Protein AF-A0A914XW82-F1 (afdb_monomer_lite)

Sequence (103 aa):
MKQKFIEGLKTFRPNCIVSIINPYMRMAQDMQSMIRVESPEFIRLDPTSADKKCYCCGKESKILPCSKCLMAKYCSKECQKADWIQFNHKDICNHLKALSTFV

Secondary structure (DSSP, 8-state):
-HHHHHHHHHH--TT-EEEE-S-EEEE-TTS-EEEE-S-GGGEEEESGGGTTB-TTT--BSS-EE-TTTSS-EESSHHHHHHHHHTS-HHHHHHHHHHHGGG-

Radius of gyration: 16.2 Å; chains: 1; bounding box: 34×28×46 Å

InterPro domains:
  IPR002893 Zinc finger, MYND-type [PF01753] (54-93)
  IPR002893 Zinc finger, MYND-type [PS01360] (54-93)
  IPR002893 Zinc finger, MYND-type [PS50865] (54-93)

Structure (mmCIF, N/CA/C/O backbone):
data_AF-A0A914XW82-F1
#
_entry.id   AF-A0A914XW82-F1
#
loop_
_atom_site.group_PDB
_atom_site.id
_atom_site.type_symbol
_atom_site.label_atom_id
_atom_site.label_alt_id
_atom_site.label_comp_id
_atom_site.label_asym_id
_atom_site.label_entity_id
_atom_site.label_seq_id
_atom_site.pdbx_PDB_ins_code
_atom_site.Cartn_x
_atom_site.Cartn_y
_atom_site.Cartn_z
_atom_site.occupancy
_atom_site.B_iso_or_equiv
_atom_site.auth_seq_id
_atom_site.auth_comp_id
_atom_site.auth_asym_id
_atom_site.auth_atom_id
_atom_site.pdbx_PDB_model_num
ATOM 1 N N . MET A 1 1 ? -0.404 -18.364 -14.385 1.00 42.16 1 MET A N 1
ATOM 2 C CA . MET A 1 1 ? -0.638 -16.901 -14.290 1.00 42.16 1 MET A CA 1
ATOM 3 C C . MET A 1 1 ? -1.157 -16.442 -12.924 1.00 42.16 1 MET A C 1
ATOM 5 O O . MET A 1 1 ? -0.589 -15.498 -12.400 1.00 42.16 1 MET A O 1
ATOM 9 N N . LYS A 1 2 ? -2.146 -17.105 -12.299 1.00 41.06 2 LYS A N 1
ATOM 10 C CA . LYS A 1 2 ? -2.690 -16.693 -10.981 1.00 41.06 2 LYS A CA 1
ATOM 11 C C . LYS A 1 2 ? -1.675 -16.723 -9.815 1.00 41.06 2 LYS A C 1
ATOM 13 O O . LYS A 1 2 ? -1.717 -15.843 -8.967 1.00 41.06 2 LYS A O 1
ATOM 18 N N . GLN A 1 3 ? -0.732 -17.671 -9.811 1.00 39.78 3 GLN A N 1
ATOM 19 C CA . GLN A 1 3 ? 0.244 -17.844 -8.719 1.00 39.78 3 GLN A CA 1
ATOM 20 C C . GLN A 1 3 ? 1.243 -16.674 -8.589 1.00 39.78 3 GLN A C 1
ATOM 22 O O . GLN A 1 3 ? 1.429 -16.142 -7.499 1.00 39.78 3 GLN A O 1
ATOM 27 N N . LYS A 1 4 ? 1.820 -16.215 -9.712 1.00 45.66 4 LYS A N 1
ATOM 28 C CA . LYS A 1 4 ? 2.816 -15.124 -9.732 1.00 45.66 4 LYS A CA 1
ATOM 29 C C . LYS A 1 4 ? 2.226 -13.760 -9.347 1.00 45.66 4 LYS A C 1
ATOM 31 O O . LYS A 1 4 ? 2.919 -12.928 -8.775 1.00 45.66 4 LYS A O 1
ATOM 36 N N . PHE A 1 5 ? 0.940 -13.538 -9.630 1.00 44.28 5 PHE A N 1
ATOM 37 C CA . PHE A 1 5 ? 0.239 -12.309 -9.243 1.00 44.28 5 PHE A CA 1
ATOM 38 C C . PHE A 1 5 ? 0.047 -12.219 -7.721 1.00 44.28 5 PHE A C 1
ATOM 40 O O . PHE A 1 5 ? 0.261 -11.167 -7.130 1.00 44.28 5 PHE A O 1
ATOM 47 N N . ILE A 1 6 ? -0.282 -13.341 -7.068 1.00 47.12 6 ILE A N 1
ATOM 48 C CA . ILE A 1 6 ? -0.413 -13.401 -5.605 1.00 47.12 6 ILE A CA 1
ATOM 49 C C . ILE A 1 6 ? 0.950 -13.247 -4.916 1.00 47.12 6 ILE A C 1
ATOM 51 O O . ILE A 1 6 ? 1.02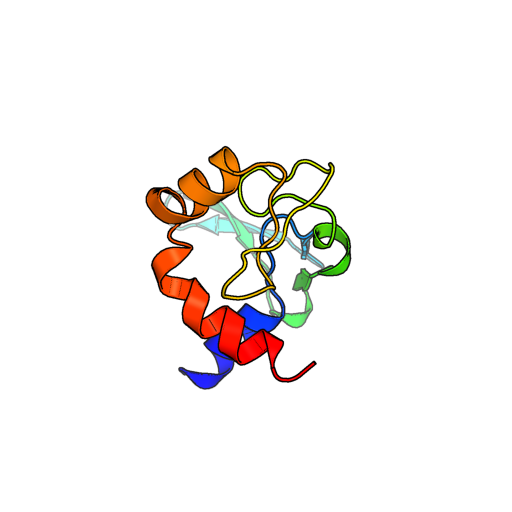8 -12.604 -3.876 1.00 47.12 6 ILE A O 1
ATOM 55 N N . GLU A 1 7 ? 2.032 -13.772 -5.494 1.00 50.84 7 GLU A N 1
ATOM 56 C CA . GLU A 1 7 ? 3.393 -13.542 -4.984 1.00 50.84 7 GLU A CA 1
ATOM 57 C C . GLU A 1 7 ? 3.826 -12.074 -5.100 1.00 50.84 7 GLU A C 1
ATOM 59 O O . GLU A 1 7 ? 4.390 -11.540 -4.148 1.00 50.84 7 GLU A O 1
ATOM 64 N N . GLY A 1 8 ? 3.484 -11.387 -6.196 1.00 50.47 8 GLY A N 1
ATOM 65 C CA . GLY A 1 8 ? 3.714 -9.942 -6.339 1.00 50.47 8 GLY A CA 1
ATOM 66 C C . GLY A 1 8 ? 2.912 -9.087 -5.347 1.00 50.47 8 GLY A C 1
ATOM 67 O O . GLY A 1 8 ? 3.397 -8.061 -4.876 1.00 50.47 8 GLY A O 1
ATOM 68 N N . LEU A 1 9 ? 1.716 -9.538 -4.952 1.00 50.03 9 LEU A N 1
ATOM 69 C CA . LEU A 1 9 ? 0.919 -8.896 -3.897 1.00 50.03 9 LEU A CA 1
ATOM 70 C C . LEU A 1 9 ? 1.507 -9.082 -2.490 1.00 50.03 9 LEU A C 1
ATOM 72 O O . LEU A 1 9 ? 1.176 -8.307 -1.596 1.00 50.03 9 LEU A O 1
ATOM 76 N N . LYS A 1 10 ? 2.376 -10.080 -2.266 1.00 54.66 10 LYS A N 1
ATOM 77 C CA . LYS A 1 10 ? 3.074 -10.234 -0.975 1.00 54.66 10 LYS A CA 1
ATOM 78 C C . LYS A 1 10 ? 4.139 -9.157 -0.771 1.00 54.66 10 LYS A C 1
ATOM 80 O O . LYS A 1 10 ? 4.398 -8.771 0.366 1.00 54.66 10 LYS A O 1
ATOM 85 N N . THR A 1 11 ? 4.765 -8.694 -1.851 1.00 59.16 11 THR A N 1
ATOM 86 C CA . THR A 1 11 ? 5.893 -7.753 -1.800 1.00 59.16 11 THR A CA 1
ATOM 87 C C . THR A 1 11 ? 5.475 -6.308 -2.035 1.00 59.16 11 THR A C 1
ATOM 89 O O . THR A 1 11 ? 6.072 -5.406 -1.447 1.00 59.16 11 THR A O 1
ATOM 92 N N . PHE A 1 12 ? 4.438 -6.063 -2.838 1.00 68.75 12 PHE A N 1
ATOM 93 C CA . PHE A 1 12 ? 3.965 -4.707 -3.087 1.00 68.75 12 PHE A CA 1
ATOM 94 C C . PHE A 1 12 ? 3.069 -4.203 -1.954 1.00 68.75 12 PHE A C 1
ATOM 96 O O . PHE A 1 12 ? 1.949 -4.676 -1.756 1.00 68.75 12 PHE A O 1
ATOM 103 N N . ARG A 1 13 ? 3.554 -3.194 -1.228 1.00 76.50 13 ARG A N 1
ATOM 104 C CA . ARG A 1 13 ? 2.769 -2.450 -0.239 1.00 76.50 13 ARG A CA 1
ATOM 105 C C . ARG A 1 13 ? 2.533 -1.030 -0.744 1.00 76.50 13 ARG A C 1
ATOM 107 O O . ARG A 1 13 ? 3.488 -0.405 -1.214 1.00 76.50 13 ARG A O 1
ATOM 114 N N . PRO A 1 14 ? 1.310 -0.483 -0.628 1.00 85.06 14 PRO A N 1
ATOM 115 C CA . PRO A 1 14 ? 1.085 0.930 -0.884 1.00 85.06 14 PRO A CA 1
ATOM 116 C C . PRO A 1 14 ? 2.088 1.785 -0.107 1.00 85.06 14 PRO A C 1
ATOM 118 O O . PRO A 1 14 ? 2.368 1.515 1.063 1.00 85.06 14 PRO A O 1
ATOM 121 N N . ASN A 1 15 ? 2.604 2.829 -0.755 1.00 88.25 15 ASN A N 1
ATOM 122 C CA . ASN A 1 15 ? 3.585 3.764 -0.194 1.00 88.25 15 ASN A CA 1
ATOM 123 C C . ASN A 1 15 ? 4.997 3.188 0.046 1.00 88.25 15 ASN A C 1
ATOM 125 O O . ASN A 1 15 ? 5.794 3.825 0.744 1.00 88.25 15 ASN A O 1
ATOM 129 N N . CYS A 1 16 ? 5.325 2.021 -0.526 1.00 88.19 16 CYS A N 1
ATOM 130 C CA . CYS A 1 16 ? 6.704 1.534 -0.562 1.00 88.19 16 CYS A CA 1
ATOM 131 C C . CYS A 1 16 ? 7.568 2.358 -1.530 1.00 88.19 16 CYS A C 1
ATOM 133 O O . CYS A 1 16 ? 7.100 2.837 -2.565 1.00 88.19 16 CYS A O 1
ATOM 135 N N . ILE A 1 17 ? 8.843 2.520 -1.183 1.00 89.94 17 ILE A N 1
ATOM 136 C CA . ILE A 1 17 ? 9.857 3.068 -2.079 1.00 89.94 17 ILE A CA 1
ATOM 137 C C . ILE A 1 17 ? 10.208 1.997 -3.114 1.00 89.94 17 ILE A C 1
ATOM 139 O O . ILE A 1 17 ? 10.483 0.843 -2.772 1.00 89.94 17 ILE A O 1
ATOM 143 N N . VAL A 1 18 ? 10.206 2.409 -4.381 1.00 91.12 18 VAL A N 1
ATOM 144 C CA . VAL A 1 18 ? 10.606 1.583 -5.519 1.00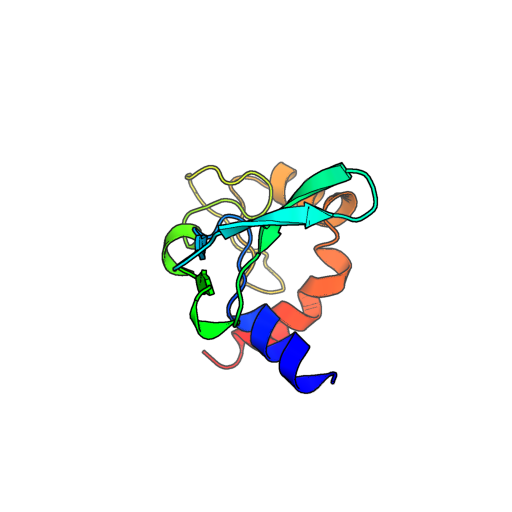 91.12 18 VAL A CA 1
ATOM 145 C C . VAL A 1 18 ? 11.873 2.171 -6.119 1.00 91.12 18 VAL A C 1
ATOM 147 O O . VAL A 1 18 ? 11.869 3.299 -6.608 1.00 91.12 18 VAL A O 1
ATOM 150 N N . SER A 1 19 ? 12.950 1.395 -6.104 1.00 92.56 19 SER A N 1
ATOM 151 C CA . SER A 1 19 ? 14.198 1.742 -6.776 1.00 92.56 19 SER A CA 1
ATOM 152 C C . SER A 1 19 ? 14.227 1.067 -8.138 1.00 92.56 19 SER A C 1
ATOM 154 O O . SER A 1 19 ? 14.253 -0.161 -8.227 1.00 92.56 19 SER A O 1
ATOM 156 N N . ILE A 1 20 ? 14.221 1.874 -9.197 1.00 93.62 20 ILE A N 1
ATOM 157 C CA . ILE A 1 20 ? 14.359 1.403 -10.576 1.00 93.62 20 ILE A CA 1
ATOM 158 C C . ILE A 1 20 ? 15.828 1.515 -10.975 1.00 93.62 20 ILE A C 1
ATOM 160 O O . ILE A 1 20 ? 16.412 2.596 -10.931 1.00 93.62 20 ILE A O 1
ATOM 164 N N . ILE A 1 21 ? 16.423 0.393 -11.357 1.00 94.94 21 ILE A N 1
ATOM 165 C CA . ILE A 1 21 ? 17.832 0.276 -11.724 1.00 94.94 21 ILE A CA 1
ATOM 166 C C . ILE A 1 21 ? 17.942 0.216 -13.242 1.00 94.94 21 ILE A C 1
ATOM 168 O O . ILE A 1 21 ? 17.102 -0.377 -13.911 1.00 94.94 21 ILE A O 1
ATOM 172 N N . ASN A 1 22 ? 18.969 0.865 -13.786 1.00 94.69 22 ASN A N 1
ATOM 173 C CA . ASN A 1 22 ? 19.203 0.957 -15.226 1.00 94.69 22 ASN A CA 1
ATOM 174 C C . ASN A 1 22 ? 17.951 1.369 -16.041 1.00 94.69 22 ASN A C 1
ATOM 176 O O . ASN A 1 22 ? 17.676 0.749 -17.073 1.00 94.69 22 ASN A O 1
ATOM 180 N N . PRO A 1 23 ? 17.162 2.378 -15.606 1.00 96.25 23 PRO A N 1
ATOM 181 C CA . PRO A 1 23 ? 16.087 2.879 -16.442 1.00 96.25 23 PRO A CA 1
ATOM 182 C C . PRO A 1 23 ? 16.671 3.618 -17.644 1.00 96.25 23 PRO A C 1
ATOM 184 O O . PRO A 1 23 ? 17.681 4.315 -17.538 1.00 96.25 23 PRO A O 1
ATOM 187 N N . TYR A 1 24 ? 15.971 3.557 -18.767 1.00 94.75 24 TYR A N 1
ATOM 188 C CA . TYR A 1 24 ? 16.194 4.479 -19.873 1.00 94.75 24 TYR A CA 1
ATOM 189 C C . TYR A 1 24 ? 14.869 5.013 -20.395 1.00 94.75 24 TYR A C 1
ATOM 191 O O . TYR A 1 24 ? 13.817 4.384 -20.264 1.00 94.75 24 TYR A O 1
ATOM 199 N N . MET A 1 25 ? 14.918 6.203 -20.985 1.00 94.81 25 MET A N 1
ATOM 200 C CA . MET A 1 25 ? 13.760 6.790 -21.647 1.00 94.81 25 MET A CA 1
ATOM 201 C C . MET A 1 25 ? 13.619 6.223 -23.058 1.00 94.81 25 MET A C 1
ATOM 203 O O . MET A 1 25 ? 14.599 6.077 -23.786 1.00 94.81 25 MET A O 1
ATOM 207 N N . ARG A 1 26 ? 12.384 5.936 -23.462 1.00 94.44 26 ARG A N 1
ATOM 208 C CA . ARG A 1 26 ? 12.020 5.555 -24.828 1.00 94.44 26 ARG A CA 1
ATOM 209 C C . ARG A 1 26 ? 10.807 6.368 -25.268 1.00 94.44 26 ARG A C 1
ATOM 211 O O . ARG A 1 26 ? 9.973 6.717 -24.441 1.00 94.44 26 ARG A O 1
ATOM 218 N N . MET A 1 27 ? 10.696 6.633 -26.565 1.00 95.19 27 MET A N 1
ATOM 219 C CA . MET A 1 27 ? 9.478 7.193 -27.152 1.00 95.19 27 MET A CA 1
ATOM 220 C C . MET A 1 27 ? 8.490 6.066 -27.464 1.00 95.19 27 MET A C 1
ATOM 222 O O . MET A 1 27 ? 8.842 5.077 -28.119 1.00 95.19 27 MET A O 1
ATOM 226 N N . ALA A 1 28 ? 7.265 6.195 -26.968 1.00 89.94 28 ALA A N 1
ATOM 227 C CA . ALA A 1 28 ? 6.142 5.362 -27.362 1.00 89.94 28 ALA A CA 1
ATOM 228 C C . ALA A 1 28 ? 5.631 5.759 -28.762 1.00 89.94 28 ALA A C 1
ATOM 230 O O . ALA A 1 28 ? 6.028 6.777 -29.332 1.00 89.94 28 ALA A O 1
ATOM 231 N N . GLN A 1 29 ? 4.777 4.917 -29.349 1.00 90.25 29 GLN A N 1
ATOM 232 C CA . GLN A 1 29 ? 4.236 5.129 -30.703 1.00 90.25 29 GLN A CA 1
ATOM 233 C C . GLN A 1 29 ? 3.329 6.364 -30.795 1.00 90.25 29 GLN A C 1
ATOM 235 O O . GLN A 1 29 ? 3.199 6.957 -31.859 1.00 90.25 29 GLN A O 1
ATOM 240 N N . ASP A 1 30 ? 2.740 6.765 -29.675 1.00 95.00 30 ASP A N 1
ATOM 241 C CA . ASP A 1 30 ? 1.923 7.966 -29.501 1.00 95.00 30 ASP A CA 1
ATOM 242 C C . ASP A 1 30 ? 2.757 9.220 -29.167 1.00 95.00 30 ASP A C 1
ATOM 244 O O . ASP A 1 30 ? 2.206 10.236 -28.750 1.00 95.00 30 ASP A O 1
ATOM 248 N N . M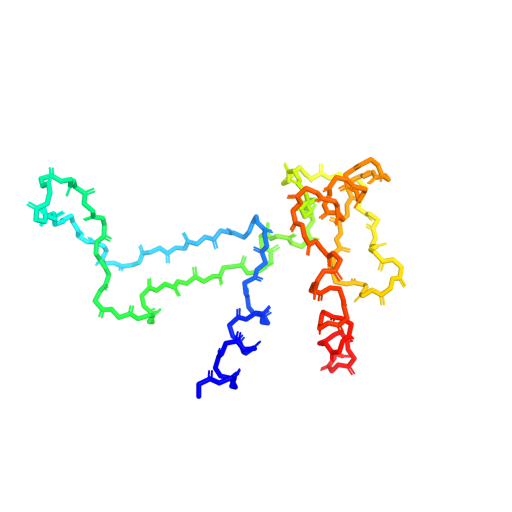ET A 1 31 ? 4.083 9.156 -29.348 1.00 90.38 31 MET A N 1
ATOM 249 C CA . MET A 1 31 ? 5.050 10.215 -29.030 1.00 90.38 31 MET A CA 1
ATOM 250 C C . MET A 1 31 ? 5.154 10.572 -27.540 1.00 90.38 31 MET A C 1
ATOM 252 O O . MET A 1 31 ? 5.748 11.595 -27.198 1.00 90.38 31 MET A O 1
ATOM 256 N N . GLN A 1 32 ? 4.647 9.736 -26.634 1.00 94.31 32 GLN A N 1
ATOM 257 C CA . GLN A 1 32 ? 4.854 9.943 -25.203 1.00 94.31 32 GLN A CA 1
ATOM 258 C C . GLN A 1 32 ? 6.205 9.377 -24.756 1.00 94.31 32 GLN A C 1
ATOM 260 O O . GLN A 1 32 ? 6.627 8.298 -25.184 1.00 94.31 32 GLN A O 1
ATOM 265 N N . SER A 1 33 ? 6.907 10.102 -23.884 1.00 94.19 33 SER A N 1
ATOM 266 C CA . SER A 1 33 ? 8.118 9.590 -23.248 1.00 94.19 33 SER A CA 1
ATOM 267 C C . SER A 1 33 ? 7.745 8.586 -22.157 1.00 94.19 33 SER A C 1
ATOM 269 O O . SER A 1 33 ? 6.876 8.830 -21.322 1.00 94.19 33 SER A O 1
ATOM 271 N N . MET A 1 34 ? 8.411 7.434 -22.156 1.00 94.12 34 MET A N 1
ATOM 272 C CA . MET A 1 34 ? 8.190 6.375 -21.176 1.00 94.12 34 MET A CA 1
ATOM 273 C C . MET A 1 34 ? 9.514 5.880 -20.598 1.00 94.12 34 MET A C 1
ATOM 275 O O . MET A 1 34 ? 10.498 5.703 -21.319 1.00 94.12 34 MET A O 1
ATOM 279 N N . ILE A 1 35 ? 9.526 5.6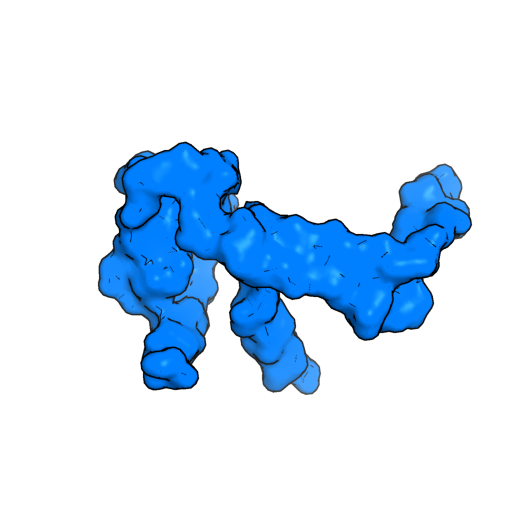25 -19.290 1.00 94.69 35 ILE A N 1
ATOM 280 C CA . ILE A 1 35 ? 10.628 4.921 -18.632 1.00 94.69 35 ILE A CA 1
ATOM 281 C C . ILE A 1 35 ? 10.486 3.435 -18.962 1.00 94.69 35 ILE A C 1
ATOM 283 O O . ILE A 1 35 ? 9.463 2.819 -18.661 1.00 94.69 35 ILE A O 1
ATOM 287 N N . ARG A 1 36 ? 11.515 2.857 -19.583 1.00 92.19 36 ARG A N 1
ATOM 288 C CA . ARG A 1 36 ? 11.611 1.426 -19.858 1.00 92.19 36 ARG A CA 1
ATOM 289 C C . ARG A 1 36 ? 12.641 0.794 -18.934 1.00 92.19 36 ARG A C 1
ATOM 291 O O . ARG A 1 36 ? 13.703 1.354 -18.676 1.00 92.19 36 ARG A O 1
ATOM 298 N N . VAL A 1 37 ? 12.292 -0.393 -18.461 1.00 94.31 37 VAL A N 1
ATOM 299 C CA . VAL A 1 37 ? 13.141 -1.264 -17.654 1.00 94.31 37 VAL A CA 1
ATOM 300 C C . VAL A 1 37 ? 13.148 -2.610 -18.361 1.00 94.31 37 VAL A C 1
ATOM 302 O O . VAL A 1 37 ? 12.084 -3.111 -18.724 1.00 94.31 37 VAL A O 1
ATOM 305 N N . GLU A 1 38 ? 14.327 -3.162 -18.634 1.00 92.56 38 GLU A N 1
ATOM 306 C CA . GLU A 1 38 ? 14.432 -4.361 -19.482 1.00 92.56 38 GLU A CA 1
ATOM 307 C C . GLU A 1 38 ? 13.979 -5.626 -18.775 1.00 92.56 38 GLU A C 1
ATOM 309 O O . GLU A 1 38 ? 13.493 -6.545 -19.431 1.00 92.56 38 GLU A O 1
ATOM 314 N N . SER A 1 39 ? 14.111 -5.657 -17.447 1.00 89.62 39 SER A N 1
ATOM 315 C CA . SER A 1 39 ? 13.811 -6.847 -16.671 1.00 89.62 39 SER A CA 1
ATOM 316 C C . SER A 1 39 ? 13.337 -6.539 -15.241 1.00 89.62 39 SER A C 1
ATOM 318 O O . SER A 1 39 ? 13.784 -5.548 -14.652 1.00 89.62 39 SER A O 1
ATOM 320 N N . PRO A 1 40 ? 12.432 -7.353 -14.654 1.00 86.62 40 PRO A N 1
ATOM 321 C CA . PRO A 1 40 ? 11.876 -7.112 -13.320 1.00 86.62 40 PRO A CA 1
ATOM 322 C C . PRO A 1 40 ? 12.893 -7.103 -12.173 1.00 86.62 40 PRO A C 1
ATOM 324 O O . PRO A 1 40 ? 12.649 -6.434 -11.174 1.00 86.62 40 PRO A O 1
ATOM 327 N N . GLU A 1 41 ? 14.033 -7.793 -12.279 1.00 87.50 41 GLU A N 1
ATOM 328 C CA . GLU A 1 41 ? 15.088 -7.783 -11.249 1.00 87.50 41 GLU A CA 1
ATOM 329 C C . GLU A 1 41 ? 15.728 -6.404 -11.039 1.00 87.50 41 GLU A C 1
ATOM 331 O O . GLU A 1 41 ? 16.352 -6.149 -10.006 1.00 87.50 41 GLU A O 1
ATOM 336 N N . PHE A 1 42 ? 15.547 -5.493 -11.996 1.00 91.00 42 PHE A N 1
ATOM 337 C CA . PHE A 1 42 ? 15.962 -4.104 -11.869 1.00 91.00 42 PHE A CA 1
ATOM 338 C C . PHE A 1 42 ? 14.955 -3.241 -11.103 1.00 91.00 42 PHE A C 1
ATOM 340 O O . PHE A 1 42 ? 15.226 -2.072 -10.844 1.00 91.00 42 PHE A O 1
ATOM 347 N N . ILE A 1 43 ? 13.815 -3.797 -10.699 1.00 90.56 43 ILE A N 1
ATOM 348 C CA . ILE A 1 43 ? 12.830 -3.129 -9.854 1.00 90.56 43 ILE A CA 1
ATOM 349 C C . ILE A 1 43 ? 12.988 -3.678 -8.438 1.00 90.56 43 ILE A C 1
ATOM 351 O O . ILE A 1 43 ? 12.618 -4.814 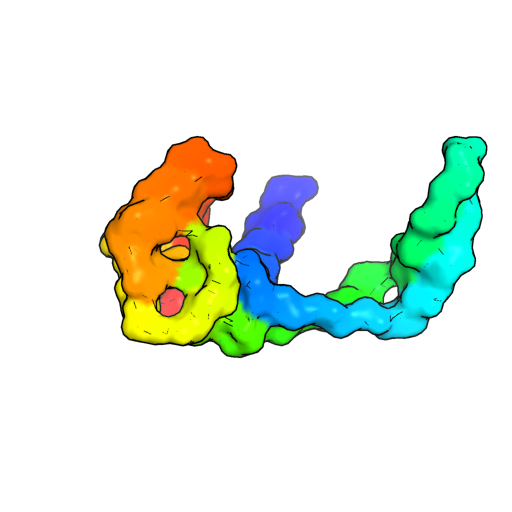-8.145 1.00 90.56 43 ILE A O 1
ATOM 355 N N . ARG A 1 44 ? 13.539 -2.866 -7.534 1.00 89.25 44 ARG A N 1
ATOM 356 C CA . ARG A 1 44 ? 13.688 -3.227 -6.120 1.00 89.25 44 ARG A CA 1
ATOM 357 C C . ARG A 1 44 ? 12.618 -2.533 -5.292 1.00 89.25 44 ARG A C 1
ATOM 359 O O . ARG A 1 44 ? 12.518 -1.309 -5.307 1.00 89.25 44 ARG A O 1
ATOM 366 N N . LEU A 1 45 ? 11.842 -3.325 -4.560 1.00 86.00 45 LEU A N 1
ATOM 367 C CA . LEU A 1 45 ? 10.857 -2.840 -3.597 1.00 86.00 45 LEU A CA 1
ATOM 368 C C . LEU A 1 45 ? 11.485 -2.842 -2.205 1.00 86.00 45 LEU A C 1
ATOM 370 O O . LEU A 1 45 ? 12.030 -3.863 -1.787 1.00 86.00 45 LEU A O 1
ATOM 374 N N . ASP A 1 46 ? 11.367 -1.734 -1.479 1.00 87.25 46 ASP A N 1
ATOM 375 C CA . ASP A 1 46 ? 11.649 -1.698 -0.046 1.00 87.25 46 ASP A CA 1
ATOM 376 C C . ASP A 1 46 ? 10.326 -1.735 0.740 1.00 87.25 46 ASP A C 1
ATOM 378 O O . ASP A 1 46 ? 9.715 -0.688 0.980 1.00 87.25 46 ASP A O 1
ATOM 382 N N . PRO A 1 47 ? 9.843 -2.919 1.158 1.00 76.38 47 PRO A N 1
ATOM 383 C CA . PRO A 1 47 ? 8.588 -3.028 1.897 1.00 76.38 47 PRO A CA 1
ATOM 384 C C . PRO A 1 47 ? 8.668 -2.441 3.314 1.00 76.38 47 PRO A C 1
ATOM 386 O O . PRO A 1 47 ? 7.619 -2.134 3.892 1.00 76.38 47 PRO A O 1
ATOM 389 N N . THR A 1 48 ? 9.875 -2.262 3.869 1.00 83.94 48 THR A N 1
ATOM 390 C CA . THR A 1 48 ? 10.078 -1.710 5.220 1.00 83.94 48 THR A CA 1
ATOM 391 C C . THR A 1 48 ? 9.796 -0.212 5.254 1.00 83.94 48 THR A C 1
ATOM 393 O O . THR A 1 48 ? 9.213 0.298 6.212 1.00 83.94 48 THR A O 1
ATOM 396 N N . SER A 1 49 ? 10.059 0.480 4.142 1.00 84.44 49 SER A N 1
ATOM 397 C CA . SER A 1 49 ? 9.724 1.897 3.957 1.00 84.44 49 SER A CA 1
ATOM 398 C C . SER A 1 49 ? 8.220 2.211 4.061 1.00 84.44 49 SER A C 1
ATOM 400 O O . SER A 1 49 ? 7.841 3.375 4.208 1.00 84.44 49 SER A O 1
ATOM 402 N N . ALA A 1 50 ? 7.360 1.189 3.998 1.00 86.19 50 ALA A N 1
ATOM 403 C CA . ALA A 1 50 ? 5.907 1.298 4.126 1.00 86.19 50 ALA A CA 1
ATOM 404 C C . ALA A 1 50 ? 5.368 0.862 5.505 1.00 86.19 50 ALA A C 1
ATOM 406 O O . ALA A 1 50 ? 4.198 1.102 5.797 1.00 86.19 50 ALA A O 1
ATOM 407 N N . ASP A 1 51 ? 6.175 0.251 6.384 1.00 85.00 51 ASP A N 1
ATOM 408 C CA . ASP A 1 51 ? 5.686 -0.398 7.617 1.00 85.00 51 ASP A CA 1
ATOM 409 C C . ASP A 1 51 ? 4.951 0.535 8.586 1.00 85.00 51 ASP A C 1
ATOM 411 O O . ASP A 1 51 ? 4.060 0.093 9.327 1.00 85.00 51 ASP A O 1
ATOM 415 N N . LYS A 1 52 ? 5.340 1.813 8.582 1.00 88.44 52 LYS A N 1
ATOM 416 C CA .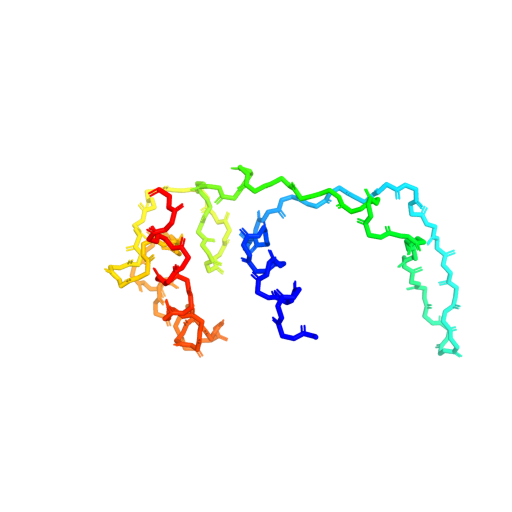 LYS A 1 52 ? 4.817 2.875 9.453 1.00 88.44 52 LYS A CA 1
ATOM 417 C C . LYS A 1 52 ? 3.946 3.885 8.707 1.00 88.44 52 LYS A C 1
ATOM 419 O O . LYS A 1 52 ? 3.558 4.896 9.290 1.00 88.44 52 LYS A O 1
ATOM 424 N N . LYS A 1 53 ? 3.624 3.622 7.440 1.00 93.19 53 LYS A N 1
ATOM 425 C CA . LYS A 1 53 ? 2.837 4.526 6.603 1.00 93.19 53 LYS A CA 1
ATOM 426 C C . LYS A 1 53 ? 1.385 4.087 6.535 1.00 93.19 53 LYS A C 1
ATOM 428 O O . LYS A 1 53 ? 1.062 2.901 6.499 1.00 93.19 53 LYS A O 1
ATOM 433 N N . CYS A 1 54 ? 0.497 5.071 6.512 1.00 94.62 54 CYS A N 1
ATOM 434 C CA . CYS A 1 54 ? -0.919 4.842 6.278 1.00 94.62 54 CYS A CA 1
ATOM 435 C C . CYS A 1 54 ? -1.141 4.284 4.864 1.00 94.62 54 CYS A C 1
ATOM 437 O O . CYS A 1 54 ? -0.749 4.925 3.895 1.00 94.62 54 CYS A O 1
ATOM 439 N N . TYR A 1 55 ? -1.832 3.152 4.734 1.00 92.94 55 TYR A N 1
ATOM 440 C CA . TYR A 1 55 ? -2.189 2.537 3.449 1.00 92.94 55 TYR A CA 1
ATOM 441 C C . TYR A 1 55 ? -2.978 3.490 2.545 1.00 92.94 55 TYR A C 1
ATOM 443 O O . TYR A 1 55 ? -2.749 3.514 1.343 1.00 92.94 55 TYR A O 1
ATOM 451 N N . CYS A 1 56 ? -3.833 4.325 3.140 1.00 95.00 56 CYS A N 1
ATOM 452 C CA . CYS A 1 56 ? -4.680 5.263 2.410 1.00 95.00 56 CYS A CA 1
ATOM 453 C C . CYS A 1 56 ? -3.945 6.536 1.959 1.00 95.00 56 CYS A C 1
ATOM 455 O O . CYS A 1 56 ? -4.186 7.019 0.860 1.00 95.00 56 CYS A O 1
ATOM 457 N N . CYS A 1 57 ? -3.103 7.130 2.815 1.00 94.19 57 CYS A N 1
ATOM 458 C CA . CYS A 1 57 ? -2.588 8.492 2.592 1.00 94.19 57 CYS A CA 1
ATOM 459 C C . CYS A 1 57 ? -1.066 8.642 2.715 1.00 94.19 57 CYS A C 1
ATOM 461 O O . CYS A 1 57 ? -0.553 9.754 2.616 1.00 94.19 57 CYS A O 1
ATOM 463 N N . GLY A 1 58 ? -0.341 7.561 3.005 1.00 93.50 58 GLY A N 1
ATOM 464 C CA . GLY A 1 58 ? 1.121 7.528 3.073 1.00 93.50 58 GLY A CA 1
ATOM 465 C C . GLY A 1 58 ? 1.760 8.216 4.282 1.00 93.50 58 GLY A C 1
ATOM 466 O O . GLY A 1 58 ? 2.956 8.045 4.499 1.00 93.50 58 GLY A O 1
ATOM 467 N N . LYS A 1 59 ? 1.000 8.955 5.100 1.00 94.31 59 LYS A N 1
ATOM 468 C CA . LYS A 1 59 ? 1.530 9.656 6.282 1.00 94.31 59 LYS A CA 1
ATOM 469 C C . LYS A 1 59 ? 1.983 8.687 7.376 1.00 94.31 59 LYS A C 1
ATOM 471 O O . LYS A 1 59 ? 1.312 7.686 7.644 1.00 94.31 59 LYS A O 1
ATOM 476 N N . GLU A 1 60 ? 3.070 9.044 8.052 1.00 91.38 60 GLU A N 1
ATOM 477 C CA . GLU A 1 60 ? 3.563 8.365 9.253 1.00 91.38 60 GLU A CA 1
ATOM 478 C C . GLU A 1 60 ? 2.892 8.954 10.500 1.00 91.38 60 GLU A C 1
ATOM 480 O O . GLU A 1 60 ? 2.870 10.168 10.692 1.00 91.38 60 GLU A O 1
ATOM 485 N N . SER A 1 61 ? 2.266 8.111 11.326 1.00 88.31 61 SER A N 1
ATOM 486 C CA . SER A 1 61 ? 1.568 8.534 12.554 1.00 88.31 61 SER A CA 1
ATOM 487 C C . SER A 1 61 ? 1.264 7.327 13.453 1.00 88.31 61 SER A C 1
ATOM 489 O O . SER A 1 61 ? 1.834 6.254 13.266 1.00 88.31 61 SER A O 1
ATOM 491 N N . LYS A 1 62 ? 0.346 7.462 14.421 1.00 90.38 62 LYS A N 1
ATOM 492 C CA . LYS A 1 62 ? -0.181 6.315 15.168 1.00 90.38 62 LYS A CA 1
ATOM 493 C C . LYS A 1 62 ? -1.011 5.432 14.237 1.00 90.38 62 LYS A C 1
ATOM 495 O O . LYS A 1 62 ? -2.170 5.716 13.951 1.00 90.38 62 LYS A O 1
ATOM 500 N N . ILE A 1 63 ? -0.392 4.357 13.772 1.00 91.00 63 ILE A N 1
ATOM 501 C CA . ILE A 1 63 ? -0.994 3.443 12.815 1.00 91.00 63 ILE A CA 1
ATOM 502 C C . ILE A 1 63 ? -1.851 2.383 13.525 1.00 91.00 63 ILE A C 1
ATOM 504 O O . ILE A 1 63 ? -1.392 1.695 14.434 1.00 91.00 63 ILE A O 1
ATOM 508 N N . LEU A 1 64 ? -3.090 2.227 13.068 1.00 93.31 64 LEU A N 1
ATOM 509 C CA . LEU A 1 64 ? -4.069 1.242 13.511 1.00 93.31 64 LEU A CA 1
ATOM 510 C C . LEU A 1 64 ? -4.245 0.172 12.421 1.00 93.31 64 LEU A C 1
ATOM 512 O O . LEU A 1 64 ? -4.552 0.525 11.278 1.00 93.31 64 LEU A O 1
ATOM 516 N N . PRO A 1 65 ? -4.058 -1.123 12.726 1.00 94.31 65 PRO A N 1
ATOM 517 C CA . PRO A 1 65 ? -4.252 -2.178 11.741 1.00 94.31 65 PRO A CA 1
ATOM 518 C C . PRO A 1 65 ? -5.740 -2.385 11.435 1.00 94.31 65 PRO A C 1
ATOM 520 O O . PRO A 1 65 ? -6.608 -2.236 12.297 1.00 94.31 65 PRO A O 1
ATOM 523 N N . CYS A 1 66 ? -6.041 -2.800 10.207 1.00 95.56 66 CYS A N 1
ATOM 524 C CA . CYS A 1 66 ? -7.346 -3.335 9.850 1.00 95.56 66 CYS A CA 1
ATOM 525 C C . CYS A 1 66 ? -7.623 -4.574 10.707 1.00 95.56 66 CYS A C 1
ATOM 527 O O . CYS A 1 66 ? -6.896 -5.559 10.602 1.00 95.56 66 CYS A O 1
ATOM 529 N N . SER A 1 67 ? -8.699 -4.571 11.493 1.00 94.69 67 SER A N 1
ATOM 530 C CA . SER A 1 67 ? -9.037 -5.675 12.406 1.00 94.69 67 SER A CA 1
ATOM 531 C C . SER A 1 67 ? -9.239 -7.029 11.716 1.00 94.69 67 SER A C 1
ATOM 533 O O . SER A 1 67 ? -9.145 -8.066 12.364 1.00 94.69 67 SER A O 1
ATOM 535 N N . LYS A 1 68 ? -9.520 -7.033 10.407 1.00 94.25 68 LYS A N 1
ATOM 536 C CA . LYS A 1 68 ? -9.783 -8.253 9.639 1.00 94.25 68 LYS A CA 1
ATOM 537 C C . LYS A 1 68 ? -8.528 -8.871 9.027 1.00 94.25 68 LYS A C 1
ATOM 539 O O . LYS A 1 68 ? -8.334 -10.074 9.165 1.00 94.25 68 LYS A O 1
ATOM 544 N N . CYS A 1 69 ? -7.729 -8.082 8.307 1.00 92.75 69 CYS A N 1
ATOM 545 C CA . CYS A 1 69 ? -6.557 -8.596 7.590 1.00 92.75 69 CYS A CA 1
ATOM 546 C C . CYS A 1 69 ? -5.233 -8.389 8.322 1.00 92.75 69 CYS A C 1
ATOM 548 O O . CYS A 1 69 ? -4.254 -9.015 7.941 1.00 92.75 69 CYS A O 1
ATOM 550 N N . LEU A 1 70 ? -5.183 -7.486 9.308 1.00 91.19 70 LEU A N 1
ATOM 551 C CA . LEU A 1 70 ? -3.998 -7.097 10.086 1.00 91.19 70 LEU A CA 1
ATOM 552 C C . LEU A 1 70 ? -2.797 -6.553 9.274 1.00 91.19 70 LEU A C 1
ATOM 554 O O . LEU A 1 70 ? -1.861 -6.020 9.863 1.00 91.19 70 LEU A O 1
ATOM 558 N N . MET A 1 71 ? -2.836 -6.621 7.940 1.00 89.44 71 MET A N 1
ATOM 559 C CA . MET A 1 71 ? -1.792 -6.131 7.032 1.00 89.44 71 MET A CA 1
ATOM 560 C C . MET A 1 71 ? -1.927 -4.641 6.728 1.00 89.44 71 MET A C 1
ATOM 562 O O . MET A 1 71 ? -0.957 -3.893 6.848 1.00 89.44 71 MET A O 1
ATOM 566 N N . ALA A 1 72 ? -3.129 -4.209 6.340 1.00 91.62 72 ALA A N 1
ATOM 567 C CA . ALA A 1 72 ? -3.390 -2.808 6.047 1.00 91.62 72 ALA A CA 1
ATOM 568 C C . ALA A 1 72 ? -3.479 -1.996 7.340 1.00 91.62 72 ALA A C 1
ATOM 570 O O . ALA A 1 72 ? -3.990 -2.466 8.358 1.00 91.62 72 ALA A O 1
ATOM 571 N N . LYS A 1 73 ? -2.960 -0.776 7.289 1.00 93.31 73 LYS A N 1
ATOM 572 C CA . LYS A 1 73 ? -2.539 0.003 8.450 1.00 93.31 73 LYS A CA 1
ATOM 573 C C . LYS A 1 73 ? -2.891 1.470 8.207 1.00 93.31 73 LYS A C 1
ATOM 575 O O . LYS A 1 73 ? -2.524 2.003 7.166 1.00 93.31 73 LYS A O 1
ATOM 580 N N . TYR A 1 74 ? -3.586 2.132 9.130 1.00 95.81 74 TYR A N 1
ATOM 581 C CA . TYR A 1 74 ? -4.155 3.467 8.891 1.00 95.81 74 TYR A CA 1
ATOM 582 C C . TYR A 1 74 ? -3.869 4.447 10.016 1.00 95.81 74 TYR A C 1
ATOM 584 O O . TYR A 1 74 ? -3.870 4.070 11.180 1.00 95.81 74 TYR A O 1
ATOM 592 N N . CYS A 1 75 ? -3.707 5.726 9.688 1.00 96.69 75 CYS A N 1
ATOM 593 C CA . CYS A 1 75 ? -3.584 6.777 10.699 1.00 96.69 75 CYS A CA 1
ATOM 594 C C . CYS A 1 75 ? -4.902 7.073 11.437 1.00 96.69 75 CYS A C 1
ATOM 596 O O . CYS A 1 75 ? -4.883 7.629 12.532 1.00 96.69 75 CYS A O 1
ATOM 598 N N . SER A 1 76 ? -6.051 6.737 10.840 1.00 96.62 76 SER A N 1
ATOM 599 C CA . SER A 1 76 ? -7.370 7.029 11.402 1.00 96.62 76 SER A CA 1
ATOM 600 C C . SER A 1 76 ? -8.466 6.120 10.833 1.00 96.62 76 SER A C 1
ATOM 602 O O . SER A 1 76 ? -8.274 5.441 9.816 1.00 96.62 76 SER A O 1
ATOM 604 N N . LYS A 1 77 ? -9.644 6.121 11.473 1.00 96.31 77 LYS A N 1
ATOM 605 C CA . LYS A 1 77 ? -10.825 5.381 10.990 1.00 96.31 77 LYS A CA 1
ATOM 606 C C . LYS A 1 77 ? -11.343 5.938 9.663 1.00 96.31 77 LYS A C 1
ATOM 608 O O . LYS A 1 77 ? -11.893 5.193 8.858 1.00 96.31 77 LYS A O 1
ATOM 613 N N . GLU A 1 78 ? -11.162 7.230 9.423 1.00 97.12 78 GLU A N 1
ATOM 614 C CA . GLU A 1 78 ? -11.549 7.907 8.185 1.00 97.12 78 GLU A CA 1
ATOM 615 C C . GLU A 1 78 ? -10.696 7.394 7.023 1.00 97.12 78 GLU A C 1
ATOM 617 O O . GLU A 1 78 ? -11.248 7.007 5.998 1.00 97.12 78 GLU A O 1
ATOM 622 N N . CYS A 1 79 ? -9.377 7.278 7.218 1.00 97.31 79 CYS A N 1
ATOM 623 C CA . CYS A 1 79 ? -8.483 6.668 6.230 1.00 97.31 79 CYS A CA 1
ATOM 624 C C . CYS A 1 79 ? -8.825 5.197 5.967 1.00 97.31 79 CYS A C 1
ATOM 626 O O . CYS A 1 79 ? -8.809 4.772 4.819 1.00 97.31 79 CYS A O 1
ATOM 628 N N . GLN A 1 80 ? -9.196 4.425 6.994 1.00 97.25 80 GLN A N 1
ATOM 629 C CA . GLN A 1 80 ? -9.656 3.048 6.791 1.00 97.25 80 GLN A CA 1
ATOM 630 C C . GLN A 1 80 ? -10.945 2.982 5.952 1.00 97.25 80 GLN A C 1
ATOM 632 O O . GLN A 1 80 ? -11.063 2.132 5.074 1.00 97.25 80 GLN A O 1
ATOM 637 N N . LYS A 1 81 ? -11.924 3.863 6.207 1.00 97.56 81 LYS A N 1
ATOM 638 C CA . LYS A 1 81 ? -13.175 3.928 5.429 1.00 97.56 81 LYS A CA 1
ATOM 639 C C . LYS A 1 81 ? -12.931 4.379 3.989 1.00 97.56 81 LYS A C 1
ATOM 641 O O . LYS A 1 81 ? -13.535 3.822 3.074 1.00 97.56 81 LYS A O 1
ATOM 646 N N . ALA A 1 82 ? -12.056 5.363 3.795 1.00 97.25 82 ALA A N 1
ATOM 647 C CA . ALA A 1 82 ? -11.656 5.822 2.472 1.00 97.25 82 ALA A CA 1
ATOM 648 C C . ALA A 1 82 ? -10.968 4.693 1.695 1.00 97.25 82 ALA A C 1
ATOM 650 O O . ALA A 1 82 ? -11.390 4.393 0.586 1.00 97.25 82 ALA A O 1
ATOM 651 N N . ASP A 1 83 ? -10.017 3.980 2.304 1.00 95.75 83 ASP A N 1
ATOM 652 C CA . ASP A 1 83 ? -9.374 2.814 1.682 1.00 95.75 83 ASP A CA 1
ATOM 653 C C . ASP A 1 83 ? -10.376 1.706 1.335 1.00 95.75 83 ASP A C 1
ATOM 655 O O . ASP A 1 83 ? -10.324 1.113 0.259 1.00 95.75 83 ASP A O 1
ATOM 659 N N . TRP A 1 84 ? -11.362 1.474 2.208 1.00 96.25 84 TRP A N 1
ATOM 660 C CA . TRP A 1 84 ? -12.422 0.488 1.990 1.00 96.25 84 TRP A CA 1
ATOM 661 C C . TRP A 1 84 ? -13.285 0.770 0.758 1.00 96.25 84 TRP A C 1
ATOM 663 O O . TRP A 1 84 ? -13.598 -0.161 0.014 1.00 96.25 84 TRP A O 1
ATOM 673 N N . ILE A 1 85 ? -13.691 2.028 0.562 1.00 94.81 85 ILE A N 1
ATOM 674 C CA . ILE A 1 85 ? -14.685 2.415 -0.451 1.00 94.81 85 ILE A CA 1
ATOM 675 C C . ILE A 1 85 ? -14.020 2.953 -1.722 1.00 94.81 85 ILE A C 1
ATOM 677 O O . ILE A 1 85 ? -14.454 2.616 -2.817 1.00 94.81 85 ILE A O 1
ATOM 681 N N . GLN A 1 86 ? -12.995 3.792 -1.577 1.00 93.44 86 GLN A N 1
ATOM 682 C CA . GLN A 1 86 ? -12.378 4.544 -2.674 1.00 93.44 86 GLN A CA 1
ATOM 683 C C . GLN A 1 86 ? -11.181 3.807 -3.279 1.00 93.44 86 GLN A C 1
ATOM 685 O O . GLN A 1 86 ? -10.991 3.854 -4.490 1.00 93.44 86 GLN A O 1
ATOM 690 N N . PHE A 1 87 ? -10.403 3.095 -2.457 1.00 88.69 87 PHE A N 1
ATOM 691 C CA . PHE A 1 87 ? -9.199 2.373 -2.896 1.00 88.69 87 PHE A CA 1
ATOM 692 C C . PHE A 1 87 ? -9.366 0.843 -2.875 1.00 88.69 87 PHE A C 1
ATOM 694 O O . PHE A 1 87 ? -8.395 0.098 -2.982 1.00 88.69 87 PHE A O 1
ATOM 701 N N . ASN A 1 88 ? -10.616 0.367 -2.801 1.00 89.88 88 ASN A N 1
ATOM 702 C CA . ASN A 1 88 ? -11.001 -1.037 -2.965 1.00 89.88 88 ASN A CA 1
ATOM 703 C C . ASN A 1 88 ? -10.335 -2.024 -1.988 1.00 89.88 88 ASN A C 1
ATOM 705 O O . ASN A 1 88 ? -10.199 -3.212 -2.296 1.00 89.88 88 ASN A O 1
ATOM 709 N N . HIS A 1 89 ? -10.002 -1.599 -0.761 1.00 93.69 89 HIS A N 1
ATOM 710 C CA . HIS A 1 89 ? -9.505 -2.531 0.259 1.00 93.69 89 HIS A CA 1
ATOM 711 C C . HIS A 1 89 ? -10.477 -3.692 0.495 1.00 93.69 89 HIS A C 1
ATOM 713 O O . HIS A 1 89 ? -10.043 -4.811 0.766 1.00 93.69 89 HIS A O 1
ATOM 719 N N . LYS A 1 90 ? -11.788 -3.457 0.344 1.00 93.12 90 LYS A N 1
ATOM 720 C CA . LYS A 1 90 ? -12.836 -4.480 0.477 1.00 93.12 90 LYS A CA 1
ATOM 721 C C . LYS A 1 90 ? -12.583 -5.730 -0.374 1.00 93.12 90 LYS A C 1
ATOM 723 O O . LYS A 1 90 ? -12.821 -6.838 0.106 1.00 93.12 90 LYS A O 1
ATOM 728 N N . ASP A 1 91 ? -12.038 -5.551 -1.575 1.00 90.75 91 ASP A N 1
ATOM 729 C CA . ASP A 1 91 ? -11.860 -6.621 -2.557 1.00 90.75 91 ASP A CA 1
ATOM 730 C C . ASP A 1 91 ? -10.607 -7.451 -2.243 1.00 90.75 91 ASP A C 1
ATOM 732 O O . ASP A 1 91 ? -10.565 -8.657 -2.480 1.00 90.75 91 ASP A O 1
ATOM 736 N N . ILE A 1 92 ? -9.601 -6.831 -1.617 1.00 89.38 92 ILE A N 1
ATOM 737 C CA . ILE A 1 92 ? -8.317 -7.470 -1.295 1.00 89.38 92 ILE A CA 1
ATOM 738 C C . ILE A 1 92 ? -8.175 -7.881 0.176 1.00 89.38 92 ILE A C 1
ATOM 740 O O . ILE A 1 92 ? -7.291 -8.666 0.510 1.00 89.38 92 ILE A O 1
ATOM 744 N N . CYS A 1 93 ? -9.044 -7.408 1.073 1.00 92.56 93 CYS A N 1
ATOM 745 C CA . CYS A 1 93 ? -8.923 -7.616 2.520 1.00 92.56 93 CYS A CA 1
ATOM 746 C C . CYS A 1 93 ? -8.856 -9.106 2.901 1.00 92.56 93 CYS A C 1
ATOM 748 O O . CYS A 1 93 ? -8.040 -9.505 3.732 1.00 92.56 93 CYS A O 1
ATOM 750 N N . ASN A 1 94 ? -9.675 -9.950 2.265 1.00 90.50 94 ASN A N 1
ATOM 751 C CA . ASN A 1 94 ? -9.654 -11.399 2.502 1.00 90.50 94 ASN A CA 1
ATOM 752 C C . ASN A 1 94 ? -8.350 -12.049 2.022 1.00 90.50 94 ASN A C 1
ATOM 754 O O . ASN A 1 94 ? -7.817 -12.920 2.705 1.00 90.50 94 ASN A O 1
ATOM 758 N N . HIS A 1 95 ? -7.819 -11.607 0.881 1.00 87.31 95 HIS A N 1
ATOM 759 C CA . HIS A 1 95 ? -6.548 -12.102 0.360 1.00 87.31 95 HIS A CA 1
ATOM 760 C C . HIS A 1 95 ? -5.392 -11.713 1.283 1.00 87.31 95 HIS A C 1
ATOM 762 O O . HIS A 1 95 ? -4.580 -12.560 1.637 1.00 87.31 95 HIS A O 1
ATOM 768 N N . LEU A 1 96 ? -5.375 -10.469 1.768 1.00 87.38 96 LEU A N 1
ATOM 769 C CA . LEU A 1 96 ? -4.381 -9.999 2.732 1.00 87.38 96 LEU A CA 1
ATOM 770 C C . LEU A 1 96 ? -4.445 -10.763 4.063 1.00 87.38 96 LEU A C 1
ATOM 772 O O . LEU A 1 96 ? -3.404 -11.084 4.625 1.00 87.38 96 LEU A O 1
ATOM 776 N N . LYS A 1 97 ? -5.645 -11.120 4.541 1.00 88.50 97 LYS A N 1
ATOM 777 C CA . LYS A 1 97 ? -5.814 -11.970 5.734 1.00 88.50 97 LYS A CA 1
ATOM 778 C C . LYS A 1 97 ? -5.202 -13.364 5.541 1.00 88.50 97 LYS A C 1
ATOM 780 O O . LYS A 1 97 ? -4.583 -13.907 6.452 1.00 88.50 97 LYS A O 1
ATOM 785 N N . ALA A 1 98 ? -5.379 -13.951 4.358 1.00 83.56 98 ALA A N 1
ATOM 786 C CA . ALA A 1 98 ? -4.762 -15.234 4.036 1.00 83.56 98 ALA A CA 1
ATOM 787 C C . ALA A 1 98 ? -3.230 -15.128 3.976 1.00 83.56 98 ALA A C 1
ATOM 789 O O . ALA A 1 98 ? -2.547 -16.094 4.264 1.00 83.56 98 ALA A O 1
ATOM 790 N N . LEU A 1 99 ? -2.675 -13.962 3.638 1.00 76.88 99 LEU A N 1
ATOM 791 C CA . LEU A 1 99 ? -1.227 -13.739 3.638 1.00 76.88 99 LEU A CA 1
ATOM 792 C C . LEU A 1 99 ? -0.656 -13.509 5.043 1.00 76.88 99 LEU A C 1
ATOM 794 O O . LEU A 1 99 ? 0.458 -13.944 5.318 1.00 76.88 99 LEU A O 1
ATOM 798 N N . SER A 1 100 ? -1.417 -12.880 5.943 1.00 70.56 100 SER A N 1
ATOM 799 C CA . SER A 1 100 ? -0.977 -12.599 7.317 1.00 70.56 100 SER A CA 1
ATOM 800 C C . SER A 1 100 ? -0.877 -13.839 8.210 1.00 70.56 100 SER A C 1
ATOM 802 O O . SER A 1 100 ? -0.380 -13.735 9.322 1.00 70.56 100 SER A O 1
ATOM 804 N N . THR A 1 101 ? -1.409 -14.981 7.771 1.00 60.12 101 THR A N 1
ATOM 805 C CA . THR A 1 101 ? -1.440 -16.245 8.530 1.00 60.12 101 THR A CA 1
ATOM 806 C C . THR A 1 101 ? -0.219 -17.133 8.280 1.00 60.12 101 THR A C 1
ATOM 808 O O . THR A 1 101 ? -0.081 -18.161 8.931 1.00 60.12 101 THR A O 1
ATOM 811 N N . PHE A 1 102 ? 0.669 -16.731 7.365 1.00 54.94 102 PHE A N 1
ATOM 812 C CA . PHE A 1 102 ? 1.920 -17.430 7.043 1.00 54.94 102 PHE A CA 1
ATOM 813 C C . PHE A 1 102 ? 3.171 -16.699 7.562 1.00 54.94 102 PHE A C 1
ATOM 815 O O . PHE A 1 102 ? 4.269 -16.961 7.072 1.00 54.94 102 PHE A O 1
ATOM 822 N N . VAL A 1 103 ? 2.993 -15.756 8.494 1.00 48.94 103 VAL A N 1
ATOM 823 C CA . VAL A 1 103 ? 4.076 -15.059 9.207 1.00 48.94 103 VAL A CA 1
ATOM 824 C C . VAL A 1 103 ? 4.183 -15.624 10.613 1.00 48.94 103 VAL A C 1
ATOM 826 O O . VAL A 1 103 ? 3.111 -15.790 11.238 1.00 48.94 103 VAL A O 1
#

Foldseek 3Di:
DVVVVLVVVLQDAALWDKQAAPWDWDQDPVRDIDTDHPDCVRIDTDVVSQPQAQSQPGDGDPWDADPQLRPHIHRDPVSVVCCVPVVVCVVCSVSSNVSVVVD

pLDDT: mean 85.31, std 15.35, range [39.78, 97.56]

Organism: NCBI:txid310955